Protein AF-A0A4P9XHM3-F1 (afdb_monomer_lite)

Secondary structure (DSSP, 8-state):
-----HHHHHHHHHHT----TT---GGGS-HHHHHHHHHHHHHHHHH-GGGGGSHHHHHHHHHHHHTGGGS-HHHHHHHHHHHHHHHHHHHHHHHHHTT-TT---HHHHHHHHHHHHHHHHHHHHHHHHHHHHHHHHHHHHHHT-SS------------TTS---HHHHHHHHHHHT-

Organism: NCBI:txid78915

pLDDT: mean 82.82, std 15.97, range [37.81, 97.88]

InterPro domains:
  IPR024324 Condensin complex subunit 1, N-terminal [PF12922] (74-177)

Sequence (178 aa):
MSELNIADALLEIQEGEVDIEHDIRIAHLSAGDIHDHLNDAVDRLEESPLNVSRPELFDKLRCFVRDFSMLKPHVCNRVADVLLSGINAHIDLIAQQSKDPNCTSLAHHRDALERFAFLLQWLVSVAEARESAKNAEEVAATGRVKRGRGTRKKAATGDADDHWDWPGQRLRTLDTMR

Structure (mmCIF, N/CA/C/O backbone):
data_AF-A0A4P9XHM3-F1
#
_entry.id   AF-A0A4P9XHM3-F1
#
loop_
_atom_site.group_PDB
_atom_site.id
_atom_site.type_symbol
_atom_site.label_atom_id
_atom_site.label_alt_id
_atom_site.label_comp_id
_atom_site.label_asym_id
_atom_site.label_entity_id
_atom_site.label_seq_id
_atom_site.pdbx_PDB_ins_code
_atom_site.Cartn_x
_atom_site.Cartn_y
_atom_site.Cartn_z
_atom_site.occupancy
_atom_site.B_iso_or_equiv
_atom_site.auth_seq_id
_atom_site.auth_comp_id
_atom_site.auth_asym_id
_atom_site.auth_atom_id
_atom_site.pdbx_PDB_model_num
ATOM 1 N N . MET A 1 1 ? -4.999 1.212 -21.396 1.00 47.41 1 MET A N 1
ATOM 2 C CA . MET A 1 1 ? -4.611 1.555 -20.017 1.00 47.41 1 MET A CA 1
ATOM 3 C C . MET A 1 1 ? -4.591 3.065 -19.949 1.00 47.41 1 MET A C 1
ATOM 5 O O . MET A 1 1 ? -3.839 3.669 -20.701 1.00 47.41 1 MET A O 1
ATOM 9 N N . SER A 1 2 ? -5.511 3.652 -19.194 1.00 57.62 2 SER A N 1
ATOM 10 C CA . SER A 1 2 ? -5.556 5.088 -18.912 1.00 57.62 2 SER A CA 1
ATOM 11 C C . SER A 1 2 ? -4.343 5.460 -18.056 1.00 57.62 2 SER A C 1
ATOM 13 O O . SER A 1 2 ? -4.051 4.764 -17.083 1.00 57.62 2 SER A O 1
ATOM 15 N N . GLU A 1 3 ? -3.621 6.514 -18.438 1.00 71.00 3 GLU A N 1
ATOM 16 C CA . GLU A 1 3 ? -2.607 7.120 -17.568 1.00 71.00 3 GLU A CA 1
ATOM 17 C C . GLU A 1 3 ? -3.309 7.692 -16.329 1.00 71.00 3 GLU A C 1
ATOM 19 O O . GLU A 1 3 ? -4.345 8.349 -16.447 1.00 71.00 3 GLU A O 1
ATOM 24 N N . LEU A 1 4 ? -2.776 7.410 -15.138 1.00 79.38 4 LEU A N 1
ATOM 25 C CA . LEU A 1 4 ? -3.301 7.956 -13.889 1.00 79.38 4 LEU A CA 1
ATOM 26 C C . LEU A 1 4 ? -2.884 9.426 -13.779 1.00 79.38 4 LEU A C 1
ATOM 28 O O . LEU A 1 4 ? -1.716 9.724 -13.536 1.00 79.38 4 LEU A O 1
ATOM 32 N N . ASN A 1 5 ? -3.832 10.356 -13.897 1.00 84.69 5 ASN A N 1
ATOM 33 C CA . ASN A 1 5 ? -3.568 11.740 -13.523 1.00 84.69 5 ASN A CA 1
ATOM 34 C C . ASN A 1 5 ? -3.711 11.890 -12.003 1.00 84.69 5 ASN A C 1
ATOM 36 O O . ASN A 1 5 ? -4.820 11.910 -11.476 1.00 84.69 5 ASN A O 1
ATOM 40 N N . ILE A 1 6 ? -2.580 12.007 -11.301 1.00 83.56 6 ILE A N 1
ATOM 41 C CA . ILE A 1 6 ? -2.548 12.151 -9.838 1.00 83.56 6 ILE A CA 1
ATOM 42 C C . ILE A 1 6 ? -3.375 13.361 -9.383 1.00 83.56 6 ILE A C 1
ATOM 44 O O . ILE A 1 6 ? -4.046 13.276 -8.360 1.00 83.56 6 ILE A O 1
ATOM 48 N N . ALA A 1 7 ? -3.346 14.476 -10.119 1.00 80.62 7 ALA A N 1
ATOM 49 C CA . ALA A 1 7 ? -4.068 15.682 -9.718 1.00 80.62 7 ALA A CA 1
ATOM 50 C C . ALA A 1 7 ? -5.586 15.463 -9.740 1.00 80.62 7 ALA A C 1
ATOM 52 O O . ALA A 1 7 ? -6.255 15.788 -8.762 1.00 80.62 7 ALA A O 1
ATOM 53 N N . ASP A 1 8 ? -6.095 14.854 -10.811 1.00 82.19 8 ASP A N 1
ATOM 54 C CA . ASP A 1 8 ? -7.523 14.563 -10.962 1.00 82.19 8 ASP A CA 1
ATOM 55 C C . ASP A 1 8 ? -7.961 13.509 -9.936 1.00 82.19 8 ASP A C 1
ATOM 57 O O . ASP A 1 8 ? -8.930 13.713 -9.214 1.00 82.19 8 ASP A O 1
ATOM 61 N N . ALA A 1 9 ? -7.179 12.438 -9.766 1.00 80.69 9 ALA A N 1
ATOM 62 C CA . ALA A 1 9 ? -7.494 11.372 -8.817 1.00 80.69 9 ALA A CA 1
ATOM 63 C C . ALA A 1 9 ? -7.478 11.849 -7.348 1.00 80.69 9 ALA A C 1
ATOM 65 O O . ALA A 1 9 ? -8.254 11.375 -6.519 1.00 80.69 9 ALA A O 1
ATOM 66 N N . LEU A 1 10 ? -6.599 12.794 -6.991 1.00 82.31 10 LEU A N 1
ATOM 67 C CA . LEU A 1 10 ? -6.612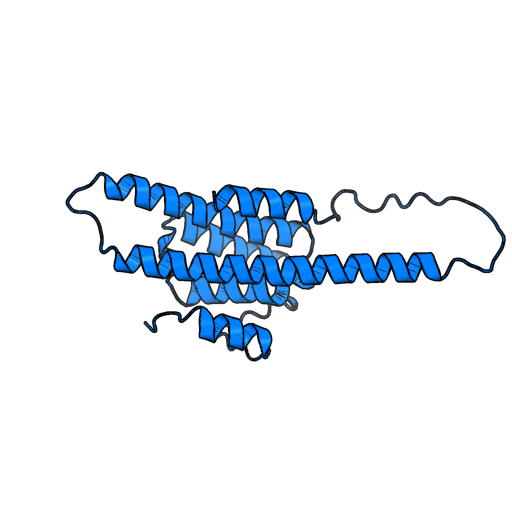 13.413 -5.660 1.00 82.31 10 LEU A CA 1
ATOM 68 C C . LEU A 1 10 ? -7.815 14.344 -5.470 1.00 82.31 10 LEU A C 1
ATOM 70 O O . LEU A 1 10 ? -8.320 14.459 -4.353 1.00 82.31 10 LEU A O 1
ATOM 74 N N . LEU A 1 11 ? -8.264 15.000 -6.538 1.00 83.31 11 LEU A N 1
ATOM 75 C CA . LEU A 1 11 ? -9.444 15.857 -6.523 1.00 83.31 11 LEU A CA 1
ATOM 76 C C . LEU A 1 11 ? -10.719 15.016 -6.345 1.00 83.31 11 LEU A C 1
ATOM 78 O O . LEU A 1 11 ? -11.520 15.327 -5.469 1.00 83.31 11 LEU A O 1
ATOM 82 N N . GLU A 1 12 ? -10.823 13.873 -7.028 1.00 83.44 12 GLU A N 1
ATOM 83 C CA . GLU A 1 12 ? -11.899 12.887 -6.825 1.00 83.44 12 GLU A CA 1
ATOM 84 C C . GLU A 1 12 ? -11.974 12.394 -5.367 1.00 83.44 12 GLU A C 1
ATOM 86 O O . GLU A 1 12 ? -13.062 12.283 -4.793 1.00 83.44 12 GLU A O 1
ATOM 91 N N . ILE A 1 13 ? -10.822 12.150 -4.721 1.00 84.62 13 ILE A N 1
ATOM 92 C CA . ILE A 1 13 ? -10.776 11.793 -3.291 1.00 84.62 13 ILE A CA 1
ATOM 93 C C . ILE A 1 13 ? -11.345 12.919 -2.418 1.00 84.62 13 ILE A C 1
ATOM 95 O O . ILE A 1 13 ? -12.061 12.641 -1.455 1.00 84.62 13 ILE A O 1
ATOM 99 N N . GLN A 1 14 ? -11.023 14.180 -2.722 1.00 78.75 14 GLN A N 1
ATOM 100 C CA . GLN A 1 14 ? -11.509 15.334 -1.958 1.00 78.75 14 GLN A CA 1
ATOM 101 C C . GLN A 1 14 ? -13.012 15.564 -2.143 1.00 78.75 14 GLN A C 1
ATOM 103 O O . GLN A 1 14 ? -13.690 15.959 -1.194 1.00 78.75 14 GLN A O 1
ATOM 108 N N . GLU A 1 15 ? -13.526 15.301 -3.343 1.00 80.31 15 GLU A N 1
ATOM 109 C CA . GLU A 1 15 ? -14.946 15.429 -3.682 1.00 80.31 15 GLU A CA 1
ATOM 110 C C . GLU A 1 15 ? -15.781 14.233 -3.187 1.00 80.31 15 GLU A C 1
ATOM 112 O O . GLU A 1 15 ? -17.002 14.334 -3.064 1.00 80.31 15 GLU A O 1
ATOM 117 N N . GLY A 1 16 ? -15.125 13.130 -2.807 1.00 70.94 16 GLY A N 1
ATOM 118 C CA . GLY A 1 16 ? -15.768 11.923 -2.285 1.00 70.94 16 GLY A CA 1
ATOM 119 C C . GLY A 1 16 ? -16.362 11.022 -3.371 1.00 70.94 16 GLY A C 1
ATOM 120 O O . GLY A 1 16 ? -17.135 10.118 -3.053 1.00 70.94 16 GLY A O 1
ATOM 121 N N . GLU A 1 17 ? -15.994 11.244 -4.632 1.00 66.50 17 GLU A N 1
ATOM 122 C CA . GLU A 1 17 ? -16.530 10.566 -5.817 1.00 66.50 17 GLU A CA 1
ATOM 123 C C . GLU A 1 17 ? -15.543 9.516 -6.356 1.00 66.50 17 GLU A C 1
ATOM 125 O O . GLU A 1 17 ? -15.321 9.392 -7.555 1.00 66.50 17 GLU A O 1
ATOM 130 N N . VAL A 1 18 ? -14.907 8.744 -5.465 1.00 76.81 18 VAL A N 1
ATOM 131 C CA . VAL A 1 18 ? -13.965 7.704 -5.903 1.00 76.81 18 VAL A CA 1
ATOM 132 C C . VAL A 1 18 ? -14.734 6.502 -6.451 1.00 76.81 18 VAL A C 1
ATOM 134 O O . VAL A 1 18 ? -15.187 5.646 -5.683 1.00 76.81 18 VAL A O 1
ATOM 137 N N . ASP A 1 19 ? -14.828 6.412 -7.776 1.00 80.00 19 ASP A N 1
ATOM 138 C CA . ASP A 1 19 ? -15.295 5.208 -8.460 1.00 80.00 19 ASP A CA 1
ATOM 139 C C . ASP A 1 19 ? -14.151 4.183 -8.578 1.00 80.00 19 ASP A C 1
ATOM 141 O O . ASP A 1 19 ? -13.036 4.465 -9.044 1.00 80.00 19 ASP A O 1
ATOM 145 N N . ILE A 1 20 ? -14.409 2.970 -8.092 1.00 85.19 20 ILE A N 1
ATOM 146 C CA . ILE A 1 20 ? -13.464 1.854 -8.145 1.00 85.19 20 ILE A CA 1
ATOM 147 C C . ILE A 1 20 ? -14.134 0.746 -8.947 1.00 85.19 20 ILE A C 1
ATOM 149 O O . ILE A 1 20 ? -15.071 0.115 -8.469 1.00 85.19 20 ILE A O 1
ATOM 153 N N . GLU A 1 21 ? -13.632 0.499 -10.157 1.00 82.69 21 GLU A N 1
ATOM 154 C CA . GLU A 1 21 ? -14.196 -0.491 -11.082 1.00 82.69 21 GLU A CA 1
ATOM 155 C C . GLU A 1 21 ? -14.255 -1.886 -10.441 1.00 82.69 21 GLU A C 1
ATOM 157 O O . GLU A 1 21 ? -15.292 -2.549 -10.472 1.00 82.69 21 GLU A O 1
ATOM 162 N N . HIS A 1 22 ? -13.171 -2.301 -9.779 1.00 84.00 22 HIS A N 1
ATOM 163 C CA . HIS A 1 22 ? -13.113 -3.554 -9.024 1.00 84.00 22 HIS A CA 1
ATOM 164 C C . HIS A 1 22 ? -13.359 -3.319 -7.521 1.00 84.00 22 HIS A C 1
ATOM 166 O O . HIS A 1 22 ? -12.538 -3.711 -6.689 1.00 84.00 22 HIS A O 1
ATOM 172 N N . ASP A 1 23 ? -14.467 -2.654 -7.164 1.00 86.62 23 ASP A N 1
ATOM 173 C CA . ASP A 1 23 ? -14.805 -2.340 -5.767 1.00 86.62 23 ASP A CA 1
ATOM 174 C C . ASP A 1 23 ? -14.991 -3.602 -4.912 1.00 86.62 23 ASP A C 1
ATOM 176 O O . ASP A 1 23 ? -15.905 -4.408 -5.110 1.00 86.62 23 ASP A O 1
ATOM 180 N N . ILE A 1 24 ? -14.153 -3.725 -3.886 1.00 86.94 24 ILE A N 1
ATOM 181 C CA . ILE A 1 24 ? -14.306 -4.694 -2.809 1.00 86.94 24 ILE A CA 1
ATOM 182 C C . ILE A 1 24 ? -14.812 -3.944 -1.577 1.00 86.94 24 ILE A C 1
ATOM 184 O O . ILE A 1 24 ? -14.173 -3.021 -1.070 1.00 86.94 24 ILE A O 1
ATOM 188 N N . ARG A 1 25 ? -15.959 -4.377 -1.047 1.00 86.19 25 ARG A N 1
ATOM 189 C CA . ARG A 1 25 ? -16.545 -3.844 0.193 1.00 86.19 25 ARG A CA 1
ATOM 190 C C . ARG A 1 25 ? -15.804 -4.404 1.408 1.00 86.19 25 ARG A C 1
ATOM 192 O O . ARG A 1 25 ? -16.327 -5.283 2.092 1.00 86.19 25 ARG A O 1
ATOM 199 N N . ILE A 1 26 ? -14.597 -3.899 1.680 1.00 87.25 26 ILE A N 1
ATOM 200 C CA . ILE A 1 26 ? -13.706 -4.412 2.737 1.00 87.25 26 ILE A CA 1
ATOM 201 C C . ILE A 1 26 ? -14.408 -4.440 4.100 1.00 87.25 26 ILE A C 1
ATOM 203 O O . ILE A 1 26 ? -14.279 -5.408 4.845 1.00 87.25 26 ILE A O 1
ATOM 207 N N . ALA A 1 27 ? -15.228 -3.428 4.397 1.00 78.94 27 ALA A N 1
ATOM 208 C CA . ALA A 1 27 ? -15.992 -3.344 5.643 1.00 78.94 27 ALA A CA 1
ATOM 209 C C . ALA A 1 27 ? -16.986 -4.505 5.872 1.00 78.94 27 ALA A C 1
ATOM 211 O O . ALA A 1 27 ? -17.420 -4.719 7.003 1.00 78.94 27 ALA A O 1
ATOM 212 N N . HIS A 1 28 ? -17.387 -5.229 4.822 1.00 86.00 28 HIS A N 1
ATOM 213 C CA . HIS A 1 28 ? -18.369 -6.320 4.897 1.00 86.00 28 HIS A CA 1
ATOM 214 C C . HIS A 1 28 ? -17.727 -7.712 4.847 1.00 86.00 28 HIS A C 1
ATOM 216 O O . HIS A 1 28 ? -18.433 -8.718 4.934 1.00 86.00 28 HIS A O 1
ATOM 222 N N . LEU A 1 29 ? -16.407 -7.779 4.689 1.00 90.56 29 LEU A N 1
ATOM 223 C CA . LEU A 1 29 ? -15.675 -9.030 4.598 1.00 90.56 29 LEU A CA 1
ATOM 224 C C . LEU A 1 29 ? -15.417 -9.648 5.972 1.00 90.56 29 LEU A C 1
ATOM 226 O O . LEU A 1 29 ? -15.330 -8.957 6.993 1.00 90.56 29 LEU A O 1
ATOM 230 N N . SER A 1 30 ? -15.254 -10.972 5.997 1.00 92.56 30 SER A N 1
ATOM 231 C CA . SER A 1 30 ? -14.763 -11.640 7.198 1.00 92.56 30 SER A CA 1
ATOM 232 C C . SER A 1 30 ? -13.282 -11.315 7.423 1.00 92.56 30 SER A C 1
ATOM 234 O O . SER A 1 30 ? -12.553 -10.933 6.508 1.00 92.56 30 SER A O 1
ATOM 236 N N . ALA A 1 31 ? -12.797 -11.506 8.652 1.00 90.25 31 ALA A N 1
ATOM 237 C CA . ALA A 1 31 ? -11.374 -11.328 8.946 1.00 90.25 31 ALA A CA 1
ATOM 238 C C . ALA A 1 31 ? -10.474 -12.275 8.123 1.00 90.25 31 ALA A C 1
ATOM 240 O O . ALA A 1 31 ? -9.343 -11.905 7.817 1.00 90.25 31 ALA A O 1
ATOM 241 N N . GLY A 1 32 ? -10.977 -13.464 7.762 1.00 93.50 32 GLY A N 1
ATOM 242 C CA . GLY A 1 32 ? -10.283 -14.405 6.880 1.00 93.50 32 GLY A CA 1
ATOM 243 C C . GLY A 1 32 ? -10.178 -13.873 5.452 1.00 93.50 32 GLY A C 1
ATOM 244 O O . GLY A 1 32 ? -9.084 -13.804 4.912 1.00 93.50 32 GLY A O 1
ATOM 245 N N . ASP A 1 33 ? -11.277 -13.366 4.891 1.00 94.06 33 ASP A N 1
ATOM 246 C CA . ASP A 1 33 ? -11.269 -12.823 3.524 1.00 94.06 33 ASP A CA 1
ATOM 247 C C . ASP A 1 33 ? -10.380 -11.572 3.413 1.00 94.06 33 ASP A C 1
ATOM 249 O O . ASP A 1 33 ? -9.642 -11.406 2.444 1.00 94.06 33 ASP A O 1
ATOM 253 N N . ILE A 1 34 ? -10.397 -10.698 4.431 1.00 94.44 34 ILE A N 1
ATOM 254 C CA . ILE A 1 34 ? -9.488 -9.541 4.524 1.00 94.44 34 ILE A CA 1
ATOM 255 C C . ILE A 1 34 ? -8.027 -10.002 4.487 1.00 94.44 34 ILE A C 1
ATOM 257 O O . ILE A 1 34 ? -7.203 -9.419 3.780 1.00 94.44 34 ILE A O 1
ATOM 261 N N . HIS A 1 35 ? -7.709 -11.041 5.259 1.00 93.94 35 HIS A N 1
ATOM 262 C CA . HIS A 1 35 ? -6.376 -11.623 5.311 1.00 93.94 35 HIS A CA 1
ATOM 263 C C . HIS A 1 35 ? -5.960 -12.205 3.953 1.00 93.94 35 HIS A C 1
ATOM 265 O O . HIS A 1 35 ? -4.853 -11.932 3.490 1.00 93.94 35 HIS A O 1
ATOM 271 N N . ASP A 1 36 ? -6.853 -12.938 3.294 1.00 96.12 36 ASP A N 1
ATOM 272 C CA . ASP A 1 36 ? -6.586 -13.582 2.007 1.00 96.12 36 ASP A CA 1
ATOM 273 C C . ASP A 1 36 ? -6.417 -12.562 0.876 1.00 96.12 36 ASP A C 1
ATOM 275 O O . ASP A 1 36 ? -5.522 -12.700 0.043 1.00 96.12 36 ASP A O 1
ATOM 279 N N . HIS A 1 37 ? -7.190 -11.474 0.881 1.00 95.88 37 HIS A N 1
ATOM 280 C CA . HIS A 1 37 ? -6.987 -10.381 -0.069 1.00 95.88 37 HIS A CA 1
ATOM 281 C C . HIS A 1 37 ? -5.655 -9.649 0.129 1.00 95.88 37 HIS A C 1
ATOM 283 O O . HIS A 1 37 ? -5.048 -9.241 -0.863 1.00 95.88 37 HIS A O 1
ATOM 289 N N . LEU A 1 38 ? -5.195 -9.481 1.375 1.00 95.56 38 LEU A N 1
ATOM 290 C CA . LEU A 1 38 ? -3.874 -8.906 1.649 1.00 95.56 38 LEU A CA 1
ATOM 291 C C . LEU A 1 38 ? -2.740 -9.867 1.283 1.00 95.56 38 LEU A C 1
ATOM 293 O O . LEU A 1 38 ? -1.730 -9.403 0.767 1.00 95.56 38 LEU A O 1
ATOM 297 N N . ASN A 1 39 ? -2.904 -11.175 1.507 1.00 96.81 39 ASN A N 1
ATOM 298 C CA . ASN A 1 39 ? -1.957 -12.189 1.033 1.00 96.81 39 ASN A CA 1
ATOM 299 C C . ASN A 1 39 ? -1.813 -12.140 -0.487 1.00 96.81 39 ASN A C 1
ATOM 301 O O . ASN A 1 39 ? -0.703 -12.008 -0.976 1.00 96.81 39 ASN A O 1
ATOM 305 N N . ASP A 1 40 ? -2.925 -12.141 -1.225 1.00 97.00 40 ASP A N 1
ATOM 306 C CA . ASP A 1 40 ? -2.881 -12.044 -2.687 1.00 97.00 40 ASP A CA 1
ATOM 307 C C . ASP A 1 40 ? -2.178 -10.759 -3.155 1.00 97.00 40 ASP A C 1
ATOM 309 O O . ASP A 1 40 ? -1.417 -10.774 -4.119 1.00 97.00 40 ASP A O 1
ATOM 313 N N . ALA A 1 41 ? -2.391 -9.636 -2.459 1.00 97.00 41 ALA A N 1
ATOM 314 C CA . ALA A 1 41 ? -1.678 -8.403 -2.771 1.00 97.00 41 ALA A CA 1
ATOM 315 C C . ALA A 1 41 ? -0.163 -8.525 -2.523 1.00 97.00 41 ALA A C 1
ATOM 317 O O . ALA A 1 41 ? 0.613 -8.052 -3.353 1.00 97.00 41 ALA A O 1
ATOM 318 N N . VAL A 1 42 ? 0.248 -9.167 -1.422 1.00 97.44 42 VAL A N 1
ATOM 319 C CA . VAL A 1 42 ? 1.660 -9.470 -1.128 1.00 97.44 42 VAL A CA 1
ATOM 320 C C . VAL A 1 42 ? 2.248 -10.354 -2.219 1.00 97.44 42 VAL A C 1
ATOM 322 O O . VAL A 1 42 ? 3.210 -9.938 -2.854 1.00 97.44 42 VAL A O 1
ATOM 325 N N . ASP A 1 43 ? 1.633 -11.504 -2.495 1.00 97.88 43 ASP A N 1
ATOM 326 C CA . ASP A 1 43 ? 2.134 -12.491 -3.455 1.00 97.88 43 ASP A CA 1
ATOM 327 C C . ASP A 1 43 ? 2.352 -11.849 -4.836 1.00 97.88 43 ASP A C 1
ATOM 329 O O . ASP A 1 43 ? 3.403 -12.002 -5.461 1.00 97.88 43 ASP A O 1
ATOM 333 N N . ARG A 1 44 ? 1.396 -11.028 -5.294 1.00 97.75 44 ARG A N 1
ATOM 334 C CA . ARG A 1 44 ? 1.510 -10.321 -6.579 1.00 97.75 44 ARG A CA 1
ATOM 335 C C . ARG A 1 44 ? 2.607 -9.257 -6.571 1.00 97.75 44 ARG A C 1
ATOM 337 O O . ARG A 1 44 ? 3.251 -9.068 -7.601 1.00 97.75 44 ARG A O 1
ATOM 344 N N . LEU A 1 45 ? 2.817 -8.536 -5.471 1.00 97.12 45 LEU A N 1
ATOM 345 C CA . LEU A 1 45 ? 3.895 -7.541 -5.383 1.00 97.12 45 LEU A CA 1
ATOM 346 C C . LEU A 1 45 ? 5.276 -8.191 -5.236 1.00 97.12 45 LEU A C 1
ATOM 348 O O . LEU A 1 45 ? 6.246 -7.655 -5.770 1.00 97.12 45 LEU A O 1
ATOM 352 N N . GLU A 1 46 ? 5.358 -9.348 -4.577 1.00 96.25 46 GLU A N 1
ATOM 353 C CA . GLU A 1 46 ? 6.578 -10.155 -4.479 1.00 96.25 46 GLU A CA 1
ATOM 354 C C . GLU A 1 46 ? 6.994 -10.728 -5.839 1.00 96.25 46 GLU A C 1
ATOM 356 O O . GLU A 1 46 ? 8.180 -10.711 -6.171 1.00 96.25 46 GLU A O 1
ATOM 361 N N . GLU A 1 47 ? 6.037 -11.175 -6.663 1.00 96.56 47 GLU A N 1
ATOM 362 C CA . GLU A 1 47 ? 6.313 -11.591 -8.046 1.00 96.56 47 GLU A CA 1
ATOM 363 C C . GLU A 1 47 ? 6.909 -10.449 -8.881 1.00 96.56 47 GLU A C 1
ATOM 365 O O . GLU A 1 47 ? 7.858 -10.640 -9.646 1.00 96.56 47 GLU A O 1
ATOM 370 N N . SER A 1 48 ? 6.319 -9.256 -8.779 1.00 95.00 48 SER A N 1
ATOM 371 C CA . SER A 1 48 ? 6.851 -8.046 -9.391 1.00 95.00 48 SER A CA 1
ATOM 372 C C . SER A 1 48 ? 6.180 -6.805 -8.805 1.00 95.00 48 SER A C 1
ATOM 374 O O . SER A 1 48 ? 4.954 -6.692 -8.885 1.00 95.00 48 SER A O 1
ATOM 376 N N . PRO A 1 49 ? 6.938 -5.789 -8.358 1.00 95.62 49 PRO A N 1
ATOM 377 C CA . PRO A 1 49 ? 6.342 -4.536 -7.900 1.00 95.62 49 PRO A CA 1
ATOM 378 C C . PRO A 1 49 ? 5.613 -3.781 -9.027 1.00 95.62 49 PRO A C 1
ATOM 380 O O . PRO A 1 49 ? 4.715 -2.988 -8.759 1.00 95.62 49 PRO A O 1
ATOM 383 N N . LEU A 1 50 ? 5.925 -4.072 -10.299 1.00 95.38 50 LEU A N 1
ATOM 384 C CA . LEU A 1 50 ? 5.205 -3.527 -11.458 1.00 95.38 50 LEU A CA 1
ATOM 385 C C . LEU A 1 50 ? 3.761 -4.039 -11.557 1.00 95.38 50 LEU A C 1
ATOM 387 O O . LEU A 1 50 ? 2.948 -3.445 -12.264 1.00 95.38 50 LEU A O 1
ATOM 391 N N . ASN A 1 51 ? 3.406 -5.115 -10.846 1.00 96.81 51 ASN A N 1
ATOM 392 C CA . ASN A 1 51 ? 2.033 -5.611 -10.820 1.00 96.81 51 ASN A CA 1
ATOM 393 C C . ASN A 1 51 ? 1.054 -4.599 -10.208 1.00 96.81 51 ASN A C 1
ATOM 395 O O . ASN A 1 51 ? -0.143 -4.716 -10.471 1.00 96.81 51 ASN A O 1
ATOM 399 N N . VAL A 1 52 ? 1.530 -3.579 -9.476 1.00 96.81 52 VAL A N 1
ATOM 400 C CA . VAL A 1 52 ? 0.694 -2.453 -9.017 1.00 96.81 52 VAL A CA 1
ATOM 401 C C . VAL A 1 52 ? -0.005 -1.737 -10.179 1.00 96.81 52 VAL A C 1
ATOM 403 O O . VAL A 1 52 ? -1.075 -1.169 -9.995 1.00 96.81 52 VAL A O 1
ATOM 406 N N . SER A 1 53 ? 0.557 -1.804 -11.390 1.00 95.25 53 SER A N 1
ATOM 407 C CA . SER A 1 53 ? -0.033 -1.246 -12.609 1.00 95.25 53 SER A CA 1
ATOM 408 C C . SER A 1 53 ? -1.235 -2.017 -13.140 1.00 95.25 53 SER A C 1
ATOM 410 O O . SER A 1 53 ? -1.963 -1.522 -14.002 1.00 95.25 53 SER A O 1
ATOM 412 N N . ARG A 1 54 ? -1.468 -3.234 -12.640 1.00 95.00 54 ARG A N 1
ATOM 413 C CA . ARG A 1 54 ? -2.632 -4.031 -13.023 1.00 95.00 54 ARG A CA 1
ATOM 414 C C . ARG A 1 54 ? -3.881 -3.459 -12.341 1.00 95.00 54 ARG A C 1
ATOM 416 O O . ARG A 1 54 ? -3.876 -3.368 -11.112 1.00 95.00 54 ARG A O 1
ATOM 423 N N . PRO A 1 55 ? -4.958 -3.148 -13.094 1.00 92.69 55 PRO A N 1
ATOM 424 C CA . PRO A 1 55 ? -6.171 -2.532 -12.546 1.00 92.69 55 PRO A CA 1
ATOM 425 C C . PRO A 1 55 ? -6.718 -3.260 -11.317 1.00 92.69 55 PRO A C 1
ATOM 427 O O . PRO A 1 55 ? -6.954 -2.644 -10.291 1.00 92.69 55 PRO A O 1
ATOM 430 N N . GLU A 1 56 ? -6.789 -4.589 -11.365 1.00 94.06 56 GLU A N 1
ATOM 431 C CA . GLU A 1 56 ? -7.286 -5.413 -10.258 1.00 94.06 56 GLU A CA 1
ATOM 432 C C . GLU A 1 56 ? -6.482 -5.252 -8.956 1.00 94.06 56 GLU A C 1
ATOM 434 O O . GLU A 1 56 ? -7.055 -5.270 -7.868 1.00 94.06 56 GLU A O 1
ATOM 439 N N . LEU A 1 57 ? -5.143 -5.160 -9.042 1.00 95.81 57 LEU A N 1
ATOM 440 C CA . LEU A 1 57 ? -4.307 -4.992 -7.847 1.00 95.81 57 LEU A CA 1
ATOM 441 C C . LEU A 1 57 ? -4.426 -3.569 -7.324 1.00 95.81 57 LEU A C 1
ATOM 443 O O . LEU A 1 57 ? -4.582 -3.359 -6.123 1.00 95.81 57 LEU A O 1
ATOM 447 N N . PHE A 1 58 ? -4.356 -2.606 -8.241 1.00 95.94 58 PHE A N 1
ATOM 448 C CA . PHE A 1 58 ? -4.456 -1.196 -7.916 1.00 95.94 58 PHE A CA 1
ATOM 449 C C . PHE A 1 58 ? -5.775 -0.893 -7.205 1.00 95.94 58 PHE A C 1
ATOM 451 O O . PHE A 1 58 ? -5.769 -0.330 -6.116 1.00 95.94 58 PHE A O 1
ATOM 458 N N . ASP A 1 59 ? -6.892 -1.347 -7.767 1.00 95.12 59 ASP A N 1
ATOM 459 C CA . ASP A 1 59 ? -8.238 -1.157 -7.227 1.00 95.12 59 ASP A CA 1
ATOM 460 C C . ASP A 1 59 ? -8.407 -1.823 -5.868 1.00 95.12 59 ASP A C 1
ATOM 462 O O . ASP A 1 59 ? -8.927 -1.208 -4.939 1.00 95.12 59 ASP A O 1
ATOM 466 N N . LYS A 1 60 ? -7.873 -3.037 -5.703 1.00 95.69 60 LYS A N 1
ATOM 467 C CA . LYS A 1 60 ? -7.853 -3.720 -4.407 1.00 95.69 60 LYS A CA 1
ATOM 468 C C . LYS A 1 60 ? -7.127 -2.891 -3.346 1.00 95.69 60 LYS A C 1
ATOM 470 O O . LYS A 1 60 ? -7.661 -2.696 -2.254 1.00 95.69 60 LYS A O 1
ATOM 475 N N . LEU A 1 61 ? -5.938 -2.372 -3.660 1.00 96.62 61 LEU A N 1
ATOM 476 C CA . LEU A 1 61 ? -5.186 -1.500 -2.752 1.00 96.62 61 LEU A CA 1
ATOM 477 C C . LEU A 1 61 ? -5.943 -0.187 -2.481 1.00 96.62 61 LEU A C 1
ATOM 479 O O . LEU A 1 61 ? -6.001 0.243 -1.329 1.00 96.62 61 LEU A O 1
ATOM 483 N N . ARG A 1 62 ? -6.600 0.400 -3.495 1.00 95.06 62 ARG A N 1
ATOM 484 C CA . ARG A 1 62 ? -7.484 1.571 -3.338 1.00 95.06 62 ARG A CA 1
ATOM 485 C C . ARG A 1 62 ? -8.628 1.289 -2.359 1.00 95.06 62 ARG A C 1
ATOM 487 O O . ARG A 1 62 ? -8.866 2.109 -1.478 1.00 95.06 62 ARG A O 1
ATOM 494 N N . CYS A 1 63 ? -9.289 0.133 -2.442 1.00 94.56 63 CYS A N 1
ATOM 495 C CA . CYS A 1 63 ? -10.350 -0.257 -1.504 1.00 94.56 63 CYS A CA 1
ATOM 496 C C . CYS A 1 63 ? -9.843 -0.347 -0.056 1.00 94.56 63 CYS A C 1
ATOM 498 O O . CYS A 1 63 ? -10.501 0.156 0.855 1.00 94.56 63 CYS A O 1
ATOM 500 N N . PHE A 1 64 ? -8.662 -0.936 0.165 1.00 95.75 64 PHE A N 1
ATOM 501 C CA . PHE A 1 64 ? -8.054 -0.997 1.501 1.00 95.75 64 PHE A CA 1
ATOM 502 C C . PHE A 1 64 ? -7.722 0.386 2.067 1.00 95.75 64 PHE A C 1
ATOM 504 O O . PHE A 1 64 ? -7.947 0.629 3.253 1.00 95.75 64 PHE A O 1
ATOM 511 N N . VAL A 1 65 ? -7.196 1.287 1.232 1.00 95.00 65 VAL A N 1
ATOM 512 C CA . VAL A 1 65 ? -6.872 2.660 1.642 1.00 95.00 65 VAL A CA 1
ATOM 513 C C . VAL A 1 65 ? -8.144 3.477 1.891 1.00 95.00 65 VAL A C 1
ATOM 515 O O . VAL A 1 65 ? -8.222 4.191 2.888 1.00 95.00 65 VAL A O 1
ATOM 518 N N . ARG A 1 66 ? -9.178 3.328 1.056 1.00 93.00 66 ARG A N 1
ATOM 519 C CA . ARG A 1 66 ? -10.484 3.978 1.247 1.00 93.00 66 ARG A CA 1
ATOM 520 C C . ARG A 1 66 ? -11.111 3.610 2.593 1.00 93.00 66 ARG A C 1
ATOM 522 O O . ARG A 1 66 ? -11.516 4.492 3.346 1.00 93.00 66 ARG A O 1
ATOM 529 N N . ASP A 1 67 ? -11.159 2.316 2.905 1.00 92.00 67 ASP A N 1
ATOM 530 C CA . ASP A 1 67 ? -11.842 1.797 4.099 1.00 92.00 67 A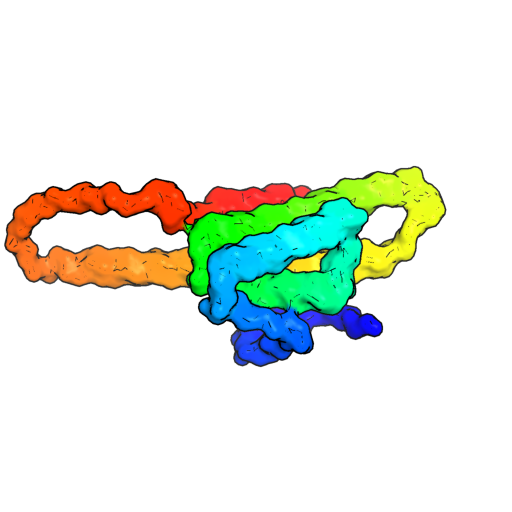SP A CA 1
ATOM 531 C C . ASP A 1 67 ? -10.927 1.780 5.344 1.00 92.00 67 ASP 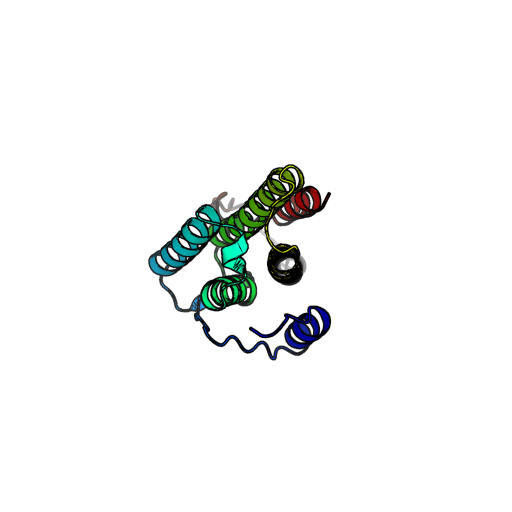A C 1
ATOM 533 O O . ASP A 1 67 ? -11.297 1.256 6.397 1.00 92.00 67 ASP A O 1
ATOM 537 N N . PHE A 1 68 ? -9.735 2.386 5.256 1.00 92.19 68 PHE A N 1
ATOM 538 C CA . PHE A 1 68 ? -8.671 2.313 6.261 1.00 92.19 68 PHE A CA 1
ATOM 539 C C . PHE A 1 68 ? -9.106 2.732 7.671 1.00 92.19 68 PHE A C 1
ATOM 541 O O . PHE A 1 68 ? -8.658 2.156 8.662 1.00 92.19 68 PHE A O 1
ATOM 548 N N . SER A 1 69 ? -10.005 3.713 7.790 1.00 88.50 69 SER A N 1
ATOM 549 C CA . SER A 1 69 ? -10.528 4.186 9.080 1.00 88.50 69 SER A CA 1
ATOM 550 C C . SER A 1 69 ? -11.361 3.139 9.828 1.00 88.50 69 SER A C 1
ATOM 552 O O . SER A 1 69 ? -11.414 3.173 11.058 1.00 88.50 69 SER A O 1
ATOM 554 N N . MET A 1 70 ? -11.958 2.185 9.106 1.00 87.94 70 MET A N 1
ATOM 555 C CA . MET A 1 70 ? -12.794 1.113 9.657 1.00 87.94 70 MET A CA 1
ATOM 556 C C . MET A 1 70 ? -11.999 -0.159 9.981 1.00 87.94 70 MET A C 1
ATOM 558 O O . MET A 1 70 ? -12.514 -1.068 10.635 1.00 87.94 70 MET A O 1
ATOM 562 N N . LEU A 1 71 ? -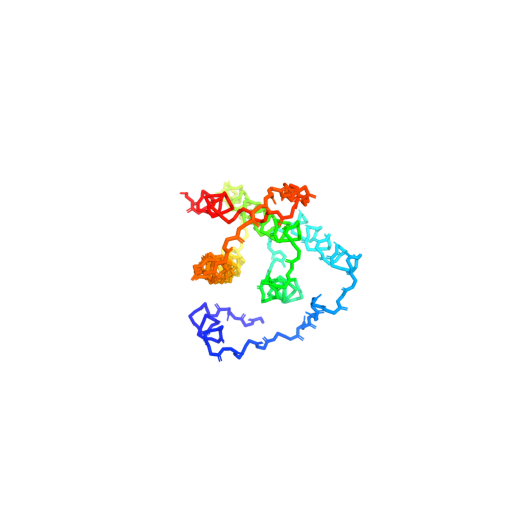10.745 -0.242 9.532 1.00 90.19 71 LEU A N 1
ATOM 563 C CA . LEU A 1 71 ? -9.903 -1.417 9.711 1.00 90.19 71 LEU A CA 1
ATOM 564 C C . LEU A 1 71 ? -9.377 -1.539 11.146 1.00 90.19 71 LEU A C 1
ATOM 566 O O . LEU A 1 71 ? -9.030 -0.554 11.813 1.00 90.19 71 LEU A O 1
ATOM 570 N N . LYS A 1 72 ? -9.236 -2.789 11.599 1.00 90.69 72 LYS A N 1
ATOM 571 C CA . LYS A 1 72 ? -8.571 -3.107 12.868 1.00 90.69 72 LYS A CA 1
ATOM 572 C C . LYS A 1 72 ? -7.091 -2.690 12.826 1.00 90.69 72 LYS A C 1
ATOM 574 O O . LYS A 1 72 ? -6.476 -2.800 11.763 1.00 90.69 72 LYS A O 1
ATOM 579 N N . PRO A 1 73 ? -6.489 -2.286 13.959 1.00 89.81 73 PRO A N 1
ATOM 580 C CA . PRO A 1 73 ? -5.101 -1.816 14.033 1.00 89.81 73 PRO A CA 1
ATOM 581 C C . PRO A 1 73 ? -4.065 -2.696 13.320 1.00 89.81 73 PRO A C 1
ATOM 583 O O . PRO A 1 73 ? -3.293 -2.197 12.503 1.00 89.81 73 PRO A O 1
ATOM 586 N N . HIS A 1 74 ? -4.087 -4.012 13.544 1.00 89.00 74 HIS A N 1
ATOM 587 C CA . HIS A 1 74 ? -3.147 -4.936 12.898 1.00 89.00 74 HIS A CA 1
ATOM 588 C C . HIS A 1 74 ? -3.306 -4.991 11.369 1.00 89.00 74 HIS A C 1
ATOM 590 O O . HIS A 1 74 ? -2.315 -5.116 10.653 1.00 89.00 74 HIS A O 1
ATOM 596 N N . VAL A 1 75 ? -4.532 -4.850 10.850 1.00 92.62 75 VAL A N 1
ATOM 597 C CA . VAL A 1 75 ? -4.787 -4.784 9.401 1.00 92.62 75 VAL A CA 1
ATOM 598 C C . VAL A 1 75 ? -4.231 -3.480 8.831 1.00 92.62 75 VAL A C 1
ATOM 600 O O . VAL A 1 75 ? -3.666 -3.481 7.747 1.00 92.62 75 VAL A O 1
ATOM 603 N N . CYS A 1 76 ? -4.318 -2.379 9.579 1.00 92.69 76 CYS A N 1
ATOM 604 C CA . CYS A 1 76 ? -3.787 -1.074 9.168 1.00 92.69 76 CYS A CA 1
ATOM 605 C C . CYS A 1 76 ? -2.263 -1.083 9.063 1.00 92.69 76 CYS A C 1
ATOM 607 O O . CYS A 1 76 ? -1.703 -0.566 8.097 1.00 92.69 76 CYS A O 1
ATOM 609 N N . ASN A 1 77 ? -1.600 -1.705 10.043 1.00 92.12 77 ASN A N 1
ATOM 610 C CA . ASN A 1 77 ? -0.161 -1.954 9.988 1.00 92.12 77 ASN A CA 1
ATOM 611 C C . ASN A 1 77 ? 0.185 -2.741 8.728 1.00 92.12 77 ASN A C 1
ATOM 613 O O . ASN A 1 77 ? 0.995 -2.287 7.926 1.00 92.12 77 ASN A O 1
ATOM 617 N N . ARG A 1 78 ? -0.534 -3.843 8.498 1.00 94.62 78 ARG A N 1
ATOM 618 C CA . ARG A 1 78 ? -0.304 -4.705 7.345 1.00 94.62 78 ARG A CA 1
ATOM 619 C C . ARG A 1 78 ? -0.523 -3.998 6.007 1.00 94.62 78 ARG A C 1
ATOM 621 O O . ARG A 1 78 ? 0.306 -4.155 5.125 1.00 94.62 78 ARG A O 1
ATOM 628 N N . VAL A 1 79 ? -1.581 -3.201 5.850 1.00 95.31 79 VAL A N 1
ATOM 629 C CA . VAL A 1 79 ? -1.827 -2.419 4.621 1.00 95.31 79 VAL A CA 1
ATOM 630 C C . VAL A 1 79 ? -0.642 -1.505 4.313 1.00 95.31 79 VAL A C 1
ATOM 632 O O . VAL A 1 79 ? -0.162 -1.486 3.182 1.00 95.31 79 VAL A O 1
ATOM 635 N N . ALA A 1 80 ? -0.131 -0.778 5.308 1.00 94.06 80 ALA A N 1
ATOM 636 C CA . ALA A 1 80 ? 1.029 0.074 5.074 1.00 94.06 80 ALA A CA 1
ATOM 637 C C . ALA A 1 80 ? 2.302 -0.736 4.817 1.00 94.06 80 ALA A C 1
ATOM 639 O O . ALA A 1 80 ? 3.080 -0.352 3.953 1.00 94.06 80 ALA A O 1
ATOM 640 N N . ASP A 1 81 ? 2.514 -1.848 5.524 1.00 94.31 81 ASP A N 1
ATOM 641 C CA . ASP A 1 81 ? 3.685 -2.703 5.314 1.00 94.31 81 ASP A CA 1
ATOM 642 C C . ASP A 1 81 ? 3.697 -3.273 3.884 1.00 94.31 81 ASP A C 1
ATOM 644 O O . ASP A 1 81 ? 4.743 -3.280 3.238 1.00 94.31 81 ASP A O 1
ATOM 648 N N . VAL A 1 82 ? 2.535 -3.665 3.342 1.00 96.44 82 VAL A N 1
ATOM 649 C CA . VAL A 1 82 ? 2.378 -4.092 1.937 1.00 96.44 82 VAL A CA 1
ATOM 650 C C . VAL A 1 82 ? 2.753 -2.968 0.969 1.00 96.44 82 VAL A C 1
ATOM 652 O O . VAL A 1 82 ? 3.516 -3.188 0.031 1.00 96.44 82 VAL A O 1
ATOM 655 N N . LEU A 1 83 ? 2.265 -1.747 1.203 1.00 96.25 83 LEU A N 1
ATOM 656 C CA . LEU A 1 83 ? 2.572 -0.611 0.329 1.00 96.25 83 LEU A CA 1
ATOM 657 C C . LEU A 1 83 ? 4.053 -0.211 0.400 1.00 96.25 83 LEU A C 1
ATOM 659 O O . LEU A 1 83 ? 4.691 -0.037 -0.637 1.00 96.25 83 LEU A O 1
ATOM 663 N N . LEU A 1 84 ? 4.622 -0.104 1.602 1.00 94.81 84 LEU A N 1
ATOM 664 C CA . LEU A 1 84 ? 6.021 0.284 1.795 1.00 94.81 84 LEU A CA 1
ATOM 665 C C . LEU A 1 84 ? 6.987 -0.792 1.285 1.00 94.81 84 LEU A C 1
ATOM 667 O O . LEU A 1 84 ? 7.995 -0.458 0.665 1.00 94.81 84 LEU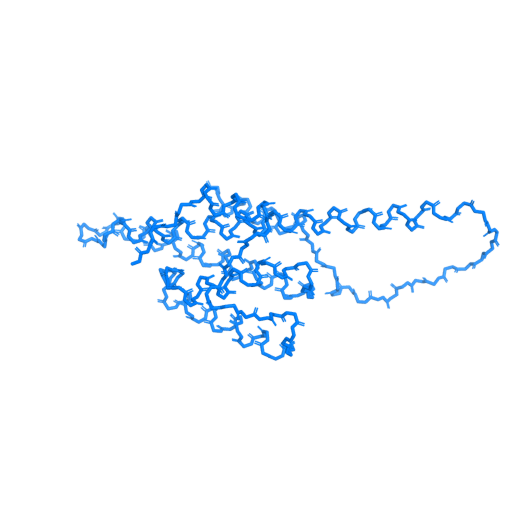 A O 1
ATOM 671 N N . SER A 1 85 ? 6.692 -2.077 1.501 1.00 95.44 85 SER A N 1
ATOM 672 C CA . SER A 1 85 ? 7.503 -3.170 0.943 1.00 95.44 85 SER A CA 1
ATOM 673 C C . SER A 1 85 ? 7.451 -3.192 -0.585 1.00 95.44 85 SER A C 1
ATOM 675 O O . SER A 1 85 ? 8.506 -3.293 -1.210 1.00 95.44 85 SER A O 1
ATOM 677 N N . GLY A 1 86 ? 6.273 -2.993 -1.188 1.00 96.19 86 GLY A N 1
ATOM 678 C CA . GLY A 1 86 ? 6.122 -2.873 -2.641 1.00 96.19 86 GLY A CA 1
ATOM 679 C C . GLY A 1 86 ? 6.928 -1.712 -3.235 1.00 96.19 86 GLY A C 1
ATOM 680 O O . GLY A 1 86 ? 7.608 -1.891 -4.245 1.00 96.19 86 GLY A O 1
ATOM 681 N N . ILE A 1 87 ? 6.924 -0.548 -2.574 1.00 95.50 87 ILE A N 1
ATOM 682 C CA . ILE A 1 87 ? 7.718 0.620 -2.990 1.00 95.50 87 ILE A CA 1
ATOM 683 C C . ILE A 1 87 ? 9.217 0.331 -2.900 1.00 95.50 87 ILE A C 1
ATOM 685 O O . ILE A 1 87 ? 9.939 0.568 -3.867 1.00 95.50 87 ILE A O 1
ATOM 689 N N . ASN A 1 88 ? 9.689 -0.211 -1.775 1.00 94.94 88 ASN A N 1
ATOM 690 C CA . ASN A 1 88 ? 11.106 -0.544 -1.606 1.00 94.94 88 ASN A CA 1
ATOM 691 C C . ASN A 1 88 ? 11.566 -1.578 -2.644 1.00 94.94 88 ASN A C 1
ATOM 693 O O . ASN A 1 88 ? 12.593 -1.381 -3.292 1.00 94.94 88 ASN A O 1
ATOM 697 N N . ALA A 1 89 ? 10.763 -2.619 -2.887 1.00 95.31 89 ALA A N 1
ATOM 698 C CA . ALA A 1 89 ? 11.035 -3.600 -3.934 1.00 95.31 89 ALA A CA 1
ATOM 699 C C . ALA A 1 89 ? 11.101 -2.950 -5.329 1.00 95.31 89 ALA A C 1
ATOM 701 O O . ALA A 1 89 ? 11.922 -3.340 -6.162 1.00 95.31 89 ALA A O 1
ATOM 702 N N . HIS A 1 90 ? 10.269 -1.936 -5.600 1.00 94.50 90 HIS A N 1
ATOM 703 C CA . HIS A 1 90 ? 10.309 -1.201 -6.866 1.00 94.50 90 HIS A CA 1
ATOM 704 C C . HIS A 1 90 ? 11.554 -0.327 -7.014 1.00 94.50 90 HIS A C 1
ATOM 706 O O . HIS A 1 90 ? 12.152 -0.301 -8.091 1.00 94.50 90 HIS A O 1
ATOM 712 N N . ILE A 1 91 ? 11.963 0.355 -5.941 1.00 92.81 91 ILE A N 1
ATOM 713 C CA . ILE A 1 91 ? 13.200 1.146 -5.895 1.00 92.81 91 ILE A CA 1
ATOM 714 C C . ILE A 1 91 ? 14.404 0.240 -6.176 1.00 92.81 91 ILE A C 1
ATOM 716 O O . ILE A 1 91 ? 15.228 0.559 -7.040 1.00 92.81 91 ILE A O 1
ATOM 720 N N . ASP A 1 92 ? 14.465 -0.921 -5.520 1.00 92.88 92 ASP A N 1
ATOM 721 C CA . ASP A 1 92 ? 15.517 -1.914 -5.739 1.00 92.88 92 ASP A CA 1
ATOM 722 C C . ASP A 1 92 ? 15.512 -2.438 -7.180 1.00 92.88 92 ASP A C 1
ATOM 724 O O . ASP A 1 92 ? 16.574 -2.556 -7.799 1.00 92.88 92 ASP A O 1
ATOM 728 N N . LEU A 1 93 ? 14.327 -2.692 -7.748 1.00 92.06 93 LEU A N 1
ATOM 729 C CA . LEU A 1 93 ? 14.183 -3.104 -9.143 1.00 92.06 93 LEU A CA 1
ATOM 730 C C . LEU A 1 93 ? 14.746 -2.040 -10.100 1.00 92.06 93 LEU A C 1
ATOM 732 O O . LEU A 1 93 ? 15.569 -2.367 -10.954 1.00 92.06 93 LEU A O 1
ATOM 736 N N . ILE A 1 94 ? 14.376 -0.765 -9.934 1.00 91.06 94 ILE A N 1
ATOM 737 C CA . ILE A 1 94 ? 14.896 0.342 -10.759 1.00 91.06 94 ILE A CA 1
ATOM 738 C C . ILE A 1 94 ? 16.421 0.447 -10.621 1.00 91.06 94 ILE A C 1
ATOM 740 O O . ILE A 1 94 ? 17.132 0.592 -11.620 1.00 91.06 94 ILE A O 1
ATOM 744 N N . ALA A 1 95 ? 16.947 0.334 -9.399 1.00 89.56 95 ALA A N 1
ATOM 745 C CA . ALA A 1 95 ? 18.381 0.399 -9.141 1.00 89.56 95 ALA A CA 1
ATOM 746 C C . ALA A 1 95 ? 19.149 -0.752 -9.815 1.00 89.56 95 ALA A C 1
ATOM 748 O O . ALA A 1 95 ? 20.241 -0.534 -10.349 1.00 89.56 95 ALA A O 1
ATOM 749 N N . GLN A 1 96 ? 18.589 -1.964 -9.829 1.00 89.06 96 GLN A N 1
ATOM 750 C CA . GLN A 1 96 ? 19.161 -3.109 -10.545 1.00 89.06 96 GLN A CA 1
ATOM 751 C C . GLN A 1 96 ? 19.130 -2.892 -12.061 1.00 89.06 96 GLN A C 1
ATOM 753 O O . GLN A 1 96 ? 20.133 -3.104 -12.739 1.00 89.06 96 GLN A O 1
ATOM 758 N N . GLN A 1 97 ? 18.005 -2.407 -12.576 1.00 86.44 97 GLN A N 1
ATOM 759 C CA . GLN A 1 97 ? 17.761 -2.228 -14.003 1.00 86.44 97 GLN A CA 1
ATOM 760 C C . GLN A 1 97 ? 18.534 -1.060 -14.617 1.00 86.44 97 GLN A C 1
ATOM 762 O O . GLN A 1 97 ? 18.983 -1.156 -15.754 1.00 86.44 97 GLN A O 1
ATOM 767 N N . SER A 1 98 ? 18.806 -0.004 -13.848 1.00 81.94 98 SER A N 1
ATOM 768 C CA . SER A 1 98 ? 19.672 1.104 -14.281 1.00 81.94 98 SER A CA 1
ATOM 769 C C . SER A 1 98 ? 21.104 0.673 -14.636 1.00 81.94 98 SER A C 1
ATOM 771 O O . SER A 1 98 ? 21.810 1.387 -15.346 1.00 81.94 98 SER A O 1
ATOM 773 N N . LYS A 1 99 ? 21.539 -0.498 -14.150 1.00 83.19 99 LYS A N 1
ATOM 774 C CA . LYS A 1 99 ? 22.860 -1.076 -14.431 1.00 83.19 99 LYS A CA 1
ATOM 775 C C . LYS A 1 99 ? 22.875 -1.919 -15.709 1.00 83.19 99 LYS A C 1
ATOM 777 O O . LYS A 1 99 ? 23.958 -2.273 -16.170 1.00 83.19 99 LYS A O 1
ATOM 782 N N . ASP A 1 100 ? 21.708 -2.242 -16.266 1.00 80.44 100 ASP A N 1
ATOM 783 C CA . ASP A 1 100 ? 21.569 -3.001 -17.505 1.00 80.44 100 ASP A CA 1
ATOM 784 C C . ASP A 1 100 ? 21.307 -2.042 -18.686 1.00 80.44 100 ASP A C 1
ATOM 786 O O . ASP A 1 100 ? 20.266 -1.384 -18.736 1.00 80.44 100 ASP A O 1
ATOM 790 N N . PRO A 1 101 ? 22.219 -1.943 -19.671 1.00 68.94 101 PRO A N 1
ATOM 791 C CA . PRO A 1 101 ? 22.047 -1.057 -20.823 1.00 68.94 101 PRO A CA 1
ATOM 792 C C . PRO A 1 101 ? 20.892 -1.458 -21.758 1.00 68.94 101 PRO A C 1
ATOM 794 O O . PRO A 1 101 ? 20.539 -0.673 -22.636 1.00 68.94 101 PRO A O 1
ATOM 797 N N . ASN A 1 102 ? 20.303 -2.648 -21.591 1.00 71.62 102 ASN A N 1
ATOM 798 C CA . ASN A 1 102 ? 19.171 -3.132 -22.392 1.00 71.62 102 ASN A CA 1
ATOM 799 C C . ASN A 1 102 ? 17.831 -3.052 -21.648 1.00 71.62 102 ASN A C 1
ATOM 801 O O . ASN A 1 102 ? 16.849 -3.662 -22.081 1.00 71.62 102 ASN A O 1
ATOM 805 N N . CYS A 1 103 ? 17.791 -2.371 -20.501 1.00 66.25 103 CYS A N 1
ATOM 806 C CA . CYS A 1 103 ? 16.675 -2.531 -19.591 1.00 66.25 103 CYS A CA 1
ATOM 807 C C . CYS A 1 103 ? 15.365 -1.871 -20.039 1.00 66.25 103 CYS A C 1
ATOM 809 O O . CYS A 1 103 ? 15.324 -0.953 -20.857 1.00 66.25 103 CYS A O 1
ATOM 811 N N . THR A 1 104 ? 14.287 -2.402 -19.465 1.00 63.56 104 THR A N 1
ATOM 812 C CA . THR A 1 104 ? 12.865 -2.156 -19.717 1.00 63.56 104 THR A CA 1
ATOM 813 C C . THR A 1 104 ? 12.478 -0.684 -19.893 1.00 63.56 104 THR A C 1
ATOM 815 O O . THR A 1 104 ? 13.082 0.221 -19.325 1.00 63.56 104 THR A O 1
ATOM 818 N N . SER A 1 105 ? 11.390 -0.453 -20.639 1.00 72.56 105 SER A N 1
ATOM 819 C CA . SER A 1 105 ? 10.798 0.871 -20.862 1.00 72.56 105 SER A CA 1
ATOM 820 C C . SER A 1 105 ? 10.592 1.644 -19.552 1.00 72.56 105 SER A C 1
ATOM 822 O O . SER A 1 105 ? 9.787 1.241 -18.710 1.00 72.56 105 SER A O 1
ATOM 824 N N . LEU A 1 106 ? 11.256 2.801 -19.428 1.00 81.12 106 LEU A N 1
ATOM 825 C CA . LEU A 1 106 ? 11.075 3.773 -18.339 1.00 81.12 106 LEU A CA 1
ATOM 826 C C . LEU A 1 106 ? 9.599 4.128 -18.088 1.00 81.12 106 LEU A C 1
ATOM 828 O O . LEU A 1 106 ? 9.239 4.497 -16.972 1.00 81.12 106 LEU A O 1
ATOM 832 N N . ALA A 1 107 ? 8.736 3.978 -19.099 1.00 85.50 107 ALA A N 1
ATOM 833 C CA . ALA A 1 107 ? 7.304 4.216 -18.973 1.00 85.50 107 ALA A CA 1
ATOM 834 C C . ALA A 1 107 ? 6.628 3.284 -17.950 1.00 85.50 107 ALA A C 1
ATOM 836 O O . ALA A 1 107 ? 5.780 3.744 -17.194 1.00 85.50 107 ALA A O 1
ATOM 837 N N . HIS A 1 108 ? 7.025 2.006 -17.868 1.00 88.56 108 HIS A N 1
ATOM 838 C CA . HIS A 1 108 ? 6.430 1.070 -16.902 1.00 88.56 108 HIS A CA 1
ATOM 839 C C . HIS A 1 108 ? 6.831 1.401 -15.462 1.00 88.56 108 HIS A C 1
ATOM 841 O O . HIS A 1 108 ? 6.011 1.310 -14.553 1.00 88.56 108 HIS A O 1
ATOM 847 N N . HIS A 1 109 ? 8.080 1.829 -15.248 1.00 91.12 109 HIS A N 1
ATOM 848 C CA . HIS A 1 109 ? 8.523 2.290 -13.931 1.00 91.12 109 HIS A CA 1
ATOM 849 C C . HIS A 1 109 ? 7.800 3.557 -13.513 1.00 91.12 109 HIS A C 1
ATOM 851 O O . HIS A 1 109 ? 7.391 3.670 -12.364 1.00 91.12 109 HIS A O 1
ATOM 857 N N . ARG A 1 110 ? 7.611 4.486 -14.451 1.00 90.06 110 ARG A N 1
ATOM 858 C CA . ARG A 1 110 ? 6.877 5.715 -14.187 1.00 90.06 110 ARG A CA 1
ATOM 859 C C . ARG A 1 110 ? 5.433 5.437 -13.765 1.00 90.06 110 ARG A C 1
ATOM 861 O O . ARG A 1 110 ? 5.040 5.920 -12.712 1.00 90.06 110 ARG A O 1
ATOM 868 N N . ASP A 1 111 ? 4.685 4.635 -14.525 1.00 92.06 111 ASP A N 1
ATOM 869 C CA . ASP A 1 111 ? 3.284 4.322 -14.191 1.00 92.06 111 ASP A CA 1
ATOM 870 C C . ASP A 1 111 ? 3.166 3.621 -12.824 1.00 92.06 111 ASP A C 1
ATOM 872 O O . ASP A 1 111 ? 2.336 4.003 -11.999 1.00 92.06 111 ASP A O 1
ATOM 876 N N . ALA A 1 112 ? 4.041 2.655 -12.526 1.00 93.81 112 ALA A N 1
ATOM 877 C CA . ALA A 1 112 ? 4.045 1.998 -11.219 1.00 93.81 112 ALA A CA 1
ATOM 878 C C . ALA A 1 112 ? 4.388 2.968 -10.066 1.00 93.81 112 ALA A C 1
ATOM 880 O O . ALA A 1 112 ? 3.734 2.930 -9.022 1.00 93.81 112 ALA A O 1
ATOM 881 N N . LEU A 1 113 ? 5.348 3.884 -10.258 1.00 92.69 113 LEU A N 1
ATOM 882 C CA . LEU A 1 113 ? 5.683 4.911 -9.263 1.00 92.69 113 LEU A CA 1
ATOM 883 C C . LEU A 1 113 ? 4.532 5.898 -9.041 1.00 92.69 113 LEU A C 1
ATOM 885 O O . LEU A 1 113 ? 4.251 6.243 -7.896 1.00 92.69 113 LEU A O 1
ATOM 889 N N . GLU A 1 114 ? 3.852 6.336 -10.103 1.00 93.31 114 GLU A N 1
ATOM 890 C CA . GLU A 1 114 ? 2.695 7.237 -10.003 1.00 93.31 114 GLU A CA 1
ATOM 891 C C . GLU A 1 114 ? 1.562 6.585 -9.190 1.00 93.31 114 GLU A C 1
ATOM 893 O O . GLU A 1 114 ? 0.978 7.224 -8.310 1.00 93.31 114 GLU A O 1
ATOM 898 N N . ARG A 1 115 ? 1.316 5.285 -9.398 1.00 94.94 115 ARG A N 1
ATOM 899 C CA . ARG A 1 115 ? 0.327 4.506 -8.632 1.00 94.94 115 ARG A CA 1
ATOM 900 C C . ARG A 1 115 ? 0.709 4.334 -7.170 1.00 94.94 115 ARG A C 1
ATOM 902 O O . ARG A 1 115 ? -0.134 4.543 -6.297 1.00 94.94 115 ARG A O 1
ATOM 909 N N . PHE A 1 116 ? 1.961 3.978 -6.885 1.00 95.56 116 PHE A N 1
ATOM 910 C CA . PHE A 1 116 ? 2.438 3.878 -5.506 1.00 95.56 116 PHE A CA 1
ATOM 911 C C . PHE A 1 116 ? 2.392 5.229 -4.788 1.00 95.56 116 PHE A C 1
ATOM 913 O O . PHE A 1 116 ? 1.930 5.292 -3.650 1.00 95.56 116 PHE A O 1
ATOM 920 N N . ALA A 1 117 ? 2.814 6.310 -5.449 1.00 92.81 117 ALA A N 1
ATOM 921 C CA . ALA A 1 117 ? 2.774 7.658 -4.892 1.00 92.81 117 ALA A CA 1
ATOM 922 C C . ALA A 1 117 ? 1.339 8.094 -4.573 1.00 92.81 117 ALA A C 1
ATOM 924 O O . ALA A 1 117 ? 1.085 8.617 -3.488 1.00 92.81 117 ALA A O 1
ATOM 925 N N . PHE A 1 118 ? 0.393 7.822 -5.476 1.00 94.06 118 PHE A N 1
ATOM 926 C CA . PHE A 1 118 ? -1.026 8.070 -5.239 1.00 94.06 118 PHE A CA 1
ATOM 927 C C . PHE A 1 118 ? -1.552 7.294 -4.021 1.00 94.06 118 PHE A C 1
ATOM 929 O O . PHE A 1 118 ? -2.138 7.894 -3.118 1.00 94.06 118 PHE A O 1
ATOM 936 N N . LEU A 1 119 ? -1.304 5.980 -3.956 1.00 95.50 119 LEU A N 1
ATOM 937 C CA . LEU A 1 119 ? -1.738 5.139 -2.833 1.00 95.50 119 LEU A CA 1
ATOM 938 C C . LEU A 1 119 ? -1.132 5.606 -1.507 1.00 95.50 119 LEU A C 1
ATOM 940 O O . LEU A 1 119 ? -1.826 5.636 -0.492 1.00 95.50 119 LEU A O 1
ATOM 944 N N . LEU A 1 120 ? 0.142 5.999 -1.514 1.00 94.38 120 LEU A N 1
ATOM 945 C CA . LEU A 1 120 ? 0.842 6.463 -0.323 1.00 94.38 120 LEU A CA 1
ATOM 946 C C . LEU A 1 120 ? 0.322 7.820 0.155 1.00 94.38 120 LEU A C 1
ATOM 948 O O . LEU A 1 120 ? 0.071 7.996 1.346 1.00 94.38 120 LEU A O 1
ATOM 952 N N . GLN A 1 121 ? 0.096 8.756 -0.768 1.00 92.38 121 GLN A N 1
ATOM 953 C CA . GLN A 1 121 ? -0.512 10.049 -0.456 1.00 92.38 121 GLN A CA 1
ATOM 954 C C . GLN A 1 121 ? -1.921 9.875 0.122 1.00 92.38 121 GLN A C 1
ATOM 956 O O . GLN A 1 121 ? -2.277 10.522 1.114 1.00 92.38 121 GLN A O 1
ATOM 961 N N . TRP A 1 122 ? -2.725 8.990 -0.470 1.00 94.06 122 TRP A N 1
ATOM 962 C CA . TRP A 1 122 ? -4.065 8.715 0.030 1.00 94.06 122 TRP A CA 1
ATOM 963 C C . TRP A 1 122 ? -4.019 8.035 1.404 1.00 94.06 122 TRP A C 1
ATOM 965 O O . TRP A 1 122 ? -4.723 8.485 2.309 1.00 94.06 122 TRP A O 1
ATOM 975 N N . LEU A 1 123 ? -3.124 7.057 1.609 1.00 94.06 123 LEU A N 1
ATOM 976 C CA . LEU A 1 123 ? -2.888 6.418 2.908 1.00 94.06 123 LEU A CA 1
ATOM 977 C C . LEU A 1 123 ? -2.555 7.452 3.986 1.00 94.06 123 LEU A C 1
ATOM 979 O O . LEU A 1 123 ? -3.186 7.449 5.038 1.00 94.06 123 LEU A O 1
ATOM 983 N N . VAL A 1 124 ? -1.597 8.347 3.726 1.00 92.12 124 VAL A N 1
ATOM 984 C CA . VAL A 1 124 ? -1.228 9.426 4.658 1.00 92.12 124 VAL A CA 1
ATOM 985 C C . VAL A 1 124 ? -2.443 10.297 4.981 1.00 92.12 124 VAL A C 1
ATOM 987 O O . VAL A 1 124 ? -2.701 10.573 6.150 1.00 92.12 124 VAL A O 1
ATOM 990 N N . SER A 1 125 ? -3.237 10.659 3.972 1.00 91.50 125 SER A N 1
ATOM 991 C CA . SER A 1 125 ? -4.423 11.506 4.154 1.00 91.50 125 SER A CA 1
ATOM 992 C C . SER A 1 125 ? -5.476 10.846 5.058 1.00 91.50 125 SER A C 1
ATOM 994 O O . SER A 1 125 ? -5.967 11.468 6.004 1.00 91.50 125 SER A O 1
ATOM 996 N N . VAL A 1 126 ? -5.808 9.568 4.822 1.00 92.44 126 VAL A N 1
ATOM 997 C CA . VAL A 1 126 ? -6.788 8.839 5.655 1.00 92.44 126 VAL A CA 1
ATOM 998 C C . VAL A 1 126 ? -6.238 8.511 7.044 1.00 92.44 126 VAL A C 1
ATOM 1000 O O . VAL A 1 126 ? -6.990 8.497 8.021 1.00 92.44 126 VAL A O 1
ATOM 1003 N N . ALA A 1 127 ? -4.929 8.288 7.153 1.00 91.69 127 ALA A N 1
ATOM 1004 C CA . ALA A 1 127 ? -4.231 8.042 8.405 1.00 91.69 127 ALA A CA 1
ATOM 1005 C C . ALA A 1 127 ? -4.244 9.277 9.322 1.00 91.69 127 ALA A C 1
ATOM 1007 O O . ALA A 1 127 ? -4.608 9.173 10.497 1.00 91.69 127 ALA A O 1
ATOM 1008 N N . GLU A 1 128 ? -3.928 10.455 8.779 1.00 91.06 128 GLU A N 1
ATOM 1009 C CA . GLU A 1 128 ? -3.984 11.729 9.504 1.00 91.06 128 GLU A CA 1
ATOM 1010 C C . GLU A 1 128 ? -5.412 12.084 9.933 1.00 91.06 128 GLU A C 1
ATOM 1012 O O . GLU A 1 128 ? -5.629 12.520 11.070 1.00 91.06 128 GLU A O 1
ATOM 1017 N N . ALA A 1 129 ? -6.400 11.845 9.064 1.00 90.12 129 ALA A N 1
ATOM 1018 C CA . ALA A 1 129 ? -7.809 12.036 9.399 1.00 90.12 129 ALA A CA 1
ATOM 1019 C C . ALA A 1 129 ? -8.253 11.112 10.547 1.00 90.12 129 ALA A C 1
ATOM 1021 O O . ALA A 1 129 ? -8.888 11.568 11.504 1.00 90.12 129 ALA A O 1
ATOM 1022 N N . ARG A 1 130 ? -7.870 9.827 10.498 1.00 88.88 130 ARG A N 1
ATOM 1023 C CA . ARG A 1 130 ? -8.164 8.853 11.559 1.00 88.88 130 ARG A CA 1
ATOM 1024 C C . ARG A 1 130 ? -7.551 9.264 12.895 1.00 88.88 130 ARG A C 1
ATOM 1026 O O . ARG A 1 130 ? -8.222 9.183 13.922 1.00 88.88 130 ARG A O 1
ATOM 1033 N N . GLU A 1 131 ? -6.295 9.699 12.896 1.00 87.38 131 GLU A N 1
ATOM 1034 C CA . GLU A 1 131 ? -5.610 10.108 14.125 1.00 87.38 131 GLU A CA 1
ATOM 1035 C C . GLU A 1 131 ? -6.200 11.401 14.707 1.00 87.38 131 GLU A C 1
ATOM 1037 O O . GLU A 1 131 ? -6.387 11.527 15.919 1.00 87.38 131 GLU A O 1
ATOM 1042 N N . SER A 1 132 ? -6.585 12.344 13.844 1.00 86.25 132 SER A N 1
ATOM 1043 C CA . SER A 1 132 ? -7.273 13.574 14.254 1.00 86.25 132 SER A CA 1
ATOM 1044 C C . SER A 1 132 ? -8.624 13.284 14.917 1.00 86.25 132 SER A C 1
ATOM 1046 O O . SER A 1 132 ? -8.952 13.892 15.939 1.00 86.25 132 SER A O 1
ATOM 1048 N N . ALA A 1 133 ? -9.386 12.323 14.382 1.00 84.88 133 ALA A N 1
ATOM 1049 C CA . ALA A 1 133 ? -10.668 11.905 14.947 1.00 84.88 133 ALA A CA 1
ATOM 1050 C C . ALA A 1 133 ? -10.515 11.280 16.347 1.00 84.88 133 ALA A C 1
ATOM 1052 O O . ALA A 1 133 ? -11.239 11.666 17.266 1.00 84.88 133 ALA A O 1
ATOM 1053 N N . LYS A 1 134 ? -9.523 10.399 16.548 1.00 80.31 134 LYS A N 1
ATOM 1054 C CA . LYS A 1 134 ? -9.225 9.812 17.871 1.00 80.31 134 LYS A CA 1
ATOM 1055 C C . LYS A 1 134 ? -8.886 10.880 18.915 1.00 80.31 134 LYS A C 1
ATOM 1057 O O . LYS A 1 134 ? -9.433 10.868 20.016 1.00 80.31 134 LYS A O 1
ATOM 1062 N N . ASN A 1 135 ? -8.016 11.830 18.561 1.00 76.94 135 ASN A N 1
ATOM 1063 C CA . ASN A 1 135 ? -7.622 12.915 19.463 1.00 76.94 135 ASN A CA 1
ATOM 1064 C C . ASN A 1 135 ? -8.827 13.785 19.862 1.00 76.94 135 ASN A C 1
ATOM 1066 O O . ASN A 1 135 ? -8.954 14.191 21.019 1.00 76.94 135 ASN A O 1
ATOM 1070 N N . ALA A 1 136 ? -9.750 14.042 18.929 1.00 76.75 136 ALA A N 1
ATOM 1071 C CA . ALA A 1 136 ? -10.983 14.770 19.220 1.00 76.75 136 ALA A CA 1
ATOM 1072 C C . ALA A 1 136 ? -11.903 14.008 20.196 1.00 76.75 136 ALA A C 1
ATOM 1074 O O . ALA A 1 136 ? -12.471 14.620 21.107 1.00 76.75 136 ALA A O 1
ATOM 1075 N N . GLU A 1 137 ? -12.023 12.683 20.053 1.00 75.75 137 GLU A N 1
ATOM 1076 C CA . GLU A 1 137 ? -12.789 11.833 20.976 1.00 75.75 137 GLU A CA 1
ATOM 1077 C C . GLU A 1 137 ? -12.189 11.812 22.390 1.00 75.75 137 GLU A C 1
ATOM 1079 O O . GLU A 1 137 ? -12.924 11.939 23.375 1.00 75.75 137 GLU A O 1
ATOM 1084 N N . GLU A 1 138 ? -10.861 11.729 22.513 1.00 73.81 138 GLU A N 1
ATOM 1085 C CA . GLU A 1 138 ? -10.169 11.744 23.808 1.00 73.81 138 GLU A CA 1
ATOM 1086 C C . GLU A 1 138 ? -10.340 13.090 24.538 1.00 73.81 138 GLU A C 1
ATOM 1088 O O . GLU A 1 138 ? -10.638 13.140 25.741 1.00 73.81 138 GLU A O 1
ATOM 1093 N N . VAL A 1 139 ? -10.253 14.206 23.805 1.00 72.88 139 VAL A N 1
ATOM 1094 C CA . VAL A 1 139 ? -10.521 15.551 24.344 1.00 72.88 139 VAL A CA 1
ATOM 1095 C C . VAL A 1 139 ? -11.988 15.693 24.780 1.00 72.88 139 VAL A C 1
ATOM 1097 O O . VAL A 1 139 ? -12.273 16.255 25.842 1.00 72.88 139 VAL A O 1
ATOM 1100 N N . ALA A 1 140 ? -12.938 15.136 24.022 1.00 70.19 140 ALA A N 1
ATOM 1101 C CA . ALA A 1 140 ? -14.357 15.152 24.387 1.00 70.19 140 ALA A CA 1
ATOM 1102 C C . ALA A 1 140 ? -14.665 14.286 25.628 1.00 70.19 140 ALA A C 1
ATOM 1104 O O . ALA A 1 140 ? -15.494 14.667 26.466 1.00 70.19 140 ALA A O 1
ATOM 1105 N N . ALA A 1 141 ? -13.986 13.144 25.779 1.00 66.44 141 ALA A N 1
ATOM 1106 C CA . ALA A 1 141 ? -14.122 12.258 26.933 1.00 66.44 141 ALA A CA 1
ATOM 1107 C C . ALA A 1 141 ? -13.550 12.887 28.215 1.00 66.44 141 ALA A C 1
ATOM 1109 O O . ALA A 1 141 ? -14.182 12.830 29.273 1.00 66.44 141 ALA A O 1
ATOM 1110 N N . THR A 1 142 ? -12.397 13.554 28.121 1.00 60.09 142 THR A N 1
ATOM 1111 C CA . THR A 1 142 ? -11.747 14.234 29.257 1.00 60.09 142 THR A CA 1
ATOM 1112 C C . THR A 1 142 ? -12.440 15.549 29.641 1.00 60.09 142 THR A C 1
ATOM 1114 O O . THR A 1 142 ? -12.546 15.868 30.830 1.00 60.09 142 THR A O 1
ATOM 1117 N N . GLY A 1 143 ? -13.024 16.268 28.674 1.00 55.41 143 GLY A N 1
ATOM 1118 C CA . GLY A 1 143 ? -13.814 17.487 28.900 1.00 55.41 143 GLY A CA 1
ATOM 1119 C C . GLY A 1 143 ? -15.138 17.272 29.653 1.00 55.41 143 GLY A C 1
ATOM 1120 O O . GLY A 1 143 ? -15.653 18.201 30.279 1.00 55.41 143 GLY A O 1
ATOM 1121 N N . ARG A 1 144 ? -15.675 16.042 29.671 1.00 52.50 144 ARG A N 1
ATOM 1122 C CA . ARG A 1 144 ? -16.903 15.682 30.411 1.00 52.50 144 ARG A CA 1
ATOM 1123 C C . ARG A 1 144 ? -16.679 15.337 31.892 1.00 52.50 144 ARG A C 1
ATOM 1125 O O . ARG A 1 144 ? -17.654 15.172 32.621 1.00 52.50 144 ARG A O 1
ATOM 1132 N N . VAL A 1 145 ? -15.437 15.301 32.389 1.00 48.38 145 VAL A N 1
ATOM 1133 C CA . VAL A 1 145 ? -15.118 14.875 33.775 1.00 48.38 145 VAL A CA 1
ATOM 1134 C C . VAL A 1 145 ? -15.176 16.023 34.806 1.00 48.38 145 VAL A C 1
ATOM 1136 O O . VAL A 1 145 ? -14.759 15.877 35.954 1.00 48.38 145 VAL A O 1
ATOM 1139 N N . LYS A 1 146 ? -15.775 17.178 34.480 1.00 48.94 146 LYS A N 1
ATOM 1140 C CA . LYS A 1 146 ? -15.944 18.284 35.443 1.00 48.94 146 LYS A CA 1
ATOM 1141 C C . LYS A 1 146 ? -17.384 18.424 35.946 1.00 48.94 146 LYS A C 1
ATOM 1143 O O . LYS A 1 146 ? -18.043 19.413 35.654 1.00 48.94 146 LYS A O 1
ATOM 1148 N N . ARG A 1 147 ? -17.844 17.442 36.740 1.00 45.56 147 ARG A N 1
ATOM 1149 C CA . ARG A 1 147 ? -18.750 17.584 37.915 1.00 45.56 147 ARG A CA 1
ATOM 1150 C C . ARG A 1 147 ? -19.183 16.200 38.424 1.00 45.56 147 ARG A C 1
ATOM 1152 O O . ARG A 1 147 ? -20.187 15.664 37.980 1.00 45.56 147 ARG A O 1
ATOM 1159 N N . GLY A 1 148 ? -18.463 15.638 39.397 1.00 40.81 148 GLY A N 1
ATOM 1160 C CA . GLY A 1 148 ? -18.936 14.428 40.082 1.00 40.81 148 GLY A CA 1
ATOM 1161 C C . GLY A 1 148 ? -17.874 13.656 40.857 1.00 40.81 148 GLY A C 1
ATOM 1162 O O . GLY A 1 148 ? -17.307 12.693 40.371 1.00 40.81 148 GLY A O 1
ATOM 1163 N N . ARG A 1 149 ? -17.624 14.104 42.085 1.00 44.97 149 ARG A N 1
ATOM 1164 C CA . ARG A 1 149 ? -17.026 13.399 43.230 1.00 44.97 149 ARG A CA 1
ATOM 1165 C C . ARG A 1 149 ? -17.127 11.851 43.196 1.00 44.97 149 ARG A C 1
ATOM 1167 O O . ARG A 1 149 ? -18.227 11.322 43.279 1.00 44.97 149 ARG A O 1
ATOM 1174 N N . GLY A 1 150 ? -15.980 11.160 43.290 1.00 40.94 150 GLY A N 1
ATOM 1175 C CA . GLY A 1 150 ? -15.866 9.872 44.002 1.00 40.94 150 GLY A CA 1
ATOM 1176 C C . GLY A 1 150 ? -15.342 8.642 43.237 1.00 40.94 150 GLY A C 1
ATOM 1177 O O . GLY A 1 150 ? -16.089 7.980 42.539 1.00 40.94 150 GLY A O 1
ATOM 1178 N N . THR A 1 151 ? -14.109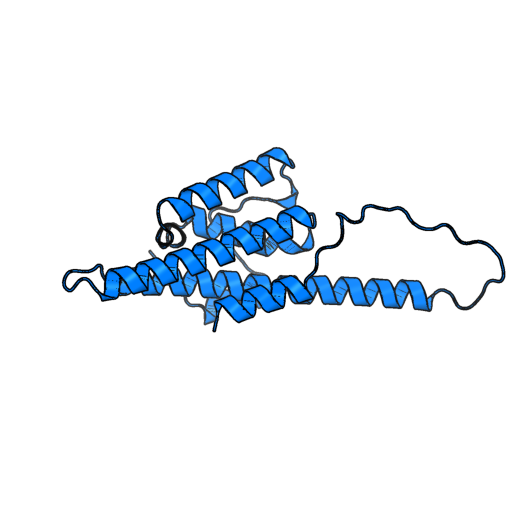 8.249 43.581 1.00 40.28 151 THR A N 1
ATOM 1179 C CA . THR A 1 151 ? -13.688 6.859 43.873 1.00 40.28 151 THR A CA 1
ATOM 1180 C C . THR A 1 151 ? -13.400 5.855 42.733 1.00 40.28 151 THR A C 1
ATOM 1182 O O . THR A 1 151 ? -14.285 5.358 42.054 1.00 40.28 151 THR A O 1
ATOM 1185 N N . ARG A 1 152 ? -12.131 5.402 42.766 1.00 39.44 152 ARG A N 1
ATOM 1186 C CA . ARG A 1 152 ? -11.508 4.142 42.296 1.00 39.44 152 ARG A CA 1
ATOM 1187 C C . ARG A 1 152 ? -11.195 3.954 40.806 1.00 39.44 152 ARG A C 1
ATOM 1189 O O . ARG A 1 152 ? -12.043 3.685 39.970 1.00 39.44 152 ARG A O 1
ATOM 1196 N N . LYS A 1 153 ? -9.874 3.922 40.586 1.00 52.38 153 LYS A N 1
ATOM 1197 C CA . LYS A 1 153 ? -9.139 3.209 39.540 1.00 52.38 153 LYS A CA 1
ATOM 1198 C C . LYS A 1 153 ? -9.815 1.883 39.173 1.00 52.38 153 LYS A C 1
ATOM 1200 O O . LYS A 1 153 ? -9.928 0.996 40.020 1.00 52.38 153 LYS A O 1
ATOM 1205 N N . LYS A 1 154 ? -10.119 1.716 37.891 1.00 37.81 154 LYS A N 1
ATOM 1206 C CA . LYS A 1 154 ? -10.042 0.420 37.222 1.00 37.81 154 LYS A CA 1
ATOM 1207 C C . LYS A 1 154 ? -9.051 0.622 36.085 1.00 37.81 154 LYS A C 1
ATOM 1209 O O . LYS A 1 154 ? -9.328 1.375 35.160 1.00 37.81 154 LYS A O 1
ATOM 1214 N N . ALA A 1 155 ? -7.854 0.061 36.243 1.00 44.81 155 ALA A N 1
ATOM 1215 C CA . ALA A 1 155 ? -6.917 -0.061 35.142 1.00 44.81 155 ALA A CA 1
ATOM 1216 C C . ALA A 1 155 ? -7.645 -0.834 34.040 1.00 44.81 155 ALA A C 1
ATOM 1218 O O . ALA A 1 155 ? -8.108 -1.951 34.279 1.00 44.81 155 ALA A O 1
ATOM 1219 N N . ALA A 1 156 ? -7.826 -0.200 32.887 1.00 43.25 156 ALA A N 1
ATOM 1220 C CA . ALA A 1 156 ? -8.234 -0.896 31.687 1.00 43.25 156 ALA A CA 1
ATOM 1221 C C . ALA A 1 156 ? -7.020 -1.708 31.227 1.00 43.25 156 ALA A C 1
ATOM 1223 O O . ALA A 1 156 ? -6.156 -1.216 30.514 1.00 43.25 156 ALA A O 1
ATOM 1224 N N . THR A 1 157 ? -6.923 -2.946 31.703 1.00 45.44 157 THR A N 1
ATOM 1225 C CA . THR A 1 157 ? -6.270 -4.023 30.961 1.00 45.44 157 THR A CA 1
ATOM 1226 C C . THR A 1 157 ? -7.175 -4.331 29.767 1.00 45.44 157 THR A C 1
ATOM 1228 O O . THR A 1 157 ? -8.018 -5.221 29.825 1.00 45.44 157 THR A O 1
ATOM 1231 N N . GLY A 1 158 ? -7.086 -3.494 28.737 1.00 39.88 158 GLY A N 1
ATOM 1232 C CA . GLY A 1 158 ? -7.597 -3.754 27.395 1.00 39.88 158 GLY A CA 1
ATOM 1233 C C . GLY A 1 158 ? -6.390 -3.770 26.468 1.00 39.88 158 GLY A C 1
ATOM 1234 O O . GLY A 1 158 ? -5.539 -2.898 26.604 1.00 39.88 158 GLY A O 1
ATOM 1235 N N . ASP A 1 159 ? -6.292 -4.819 25.656 1.00 41.56 159 ASP A N 1
ATOM 1236 C CA . ASP A 1 159 ? -5.200 -5.175 24.746 1.00 41.56 159 ASP A CA 1
ATOM 1237 C C . ASP A 1 159 ? -4.176 -4.076 24.433 1.00 41.56 159 ASP A C 1
ATOM 1239 O O . ASP A 1 159 ? -4.467 -3.080 23.776 1.00 41.56 159 ASP A O 1
ATOM 1243 N N . ALA A 1 160 ? -2.921 -4.330 24.807 1.00 45.81 160 ALA A N 1
ATOM 1244 C CA . ALA A 1 160 ? -1.776 -3.580 24.293 1.00 45.81 160 ALA A CA 1
ATOM 1245 C C . ALA A 1 160 ? -1.583 -3.770 22.770 1.00 45.81 160 ALA A C 1
ATOM 1247 O O . ALA A 1 160 ? -0.754 -3.086 22.178 1.00 45.81 160 ALA A O 1
ATOM 1248 N N . ASP A 1 161 ? -2.348 -4.675 22.151 1.00 46.31 161 ASP A N 1
ATOM 1249 C CA . ASP A 1 161 ? -2.299 -5.023 20.727 1.00 46.31 161 ASP A CA 1
ATOM 1250 C C . ASP A 1 161 ? -3.286 -4.208 19.858 1.00 46.31 161 ASP A C 1
ATOM 1252 O O . ASP A 1 161 ? -3.299 -4.327 18.634 1.00 46.31 161 ASP A O 1
ATOM 1256 N N . ASP A 1 162 ? -4.110 -3.349 20.475 1.00 57.47 162 ASP A N 1
ATOM 1257 C CA . ASP A 1 162 ? -5.177 -2.598 19.787 1.00 57.47 162 ASP A CA 1
ATOM 1258 C C . ASP A 1 162 ? -4.810 -1.122 19.517 1.00 57.47 162 ASP A C 1
ATOM 1260 O O . ASP A 1 162 ? -5.647 -0.303 19.128 1.00 57.47 162 ASP A O 1
ATOM 1264 N N . HIS A 1 163 ? -3.541 -0.747 19.712 1.00 66.19 163 HIS A N 1
ATOM 1265 C CA . HIS A 1 163 ? -3.064 0.604 19.422 1.00 66.19 163 HIS A CA 1
ATOM 1266 C C . HIS A 1 163 ? -2.367 0.664 18.059 1.00 66.19 163 HIS A C 1
ATOM 1268 O O . HIS A 1 163 ? -1.246 0.194 17.883 1.00 66.19 163 HIS A O 1
ATOM 1274 N N . TRP A 1 164 ? -3.034 1.273 17.078 1.00 79.94 164 TRP A N 1
ATOM 1275 C CA . TRP A 1 164 ? -2.398 1.651 15.816 1.00 79.94 164 TRP A CA 1
ATOM 1276 C C . TRP A 1 164 ? -1.549 2.918 16.021 1.00 79.94 164 TRP A C 1
ATOM 1278 O O . TRP A 1 164 ? -2.112 3.989 16.264 1.00 79.94 164 TRP A O 1
ATOM 1288 N N . ASP A 1 165 ? -0.222 2.770 15.930 1.00 84.56 165 ASP A N 1
ATOM 1289 C CA . ASP A 1 165 ? 0.793 3.821 16.116 1.00 84.56 165 ASP A CA 1
ATOM 1290 C C . ASP A 1 165 ? 1.052 4.588 14.808 1.00 84.56 165 ASP A C 1
ATOM 1292 O O . ASP A 1 165 ? 1.927 4.240 14.005 1.00 84.56 165 ASP A O 1
ATOM 1296 N N . TRP A 1 166 ? 0.276 5.654 14.589 1.00 87.81 166 TRP A N 1
ATOM 1297 C CA . TRP A 1 166 ? 0.484 6.531 13.438 1.00 87.81 166 TRP A CA 1
ATOM 1298 C C . TRP A 1 166 ? 1.838 7.261 13.463 1.00 87.81 166 TRP A C 1
ATOM 1300 O O . TRP A 1 166 ? 2.504 7.258 12.429 1.00 87.81 166 TRP A O 1
ATOM 1310 N N . PRO A 1 167 ? 2.311 7.859 14.579 1.00 86.25 167 PRO A N 1
ATOM 1311 C CA . PRO A 1 167 ? 3.623 8.510 14.619 1.00 86.25 167 PRO A CA 1
ATOM 1312 C C . PRO A 1 167 ? 4.781 7.623 14.140 1.00 86.25 167 PRO A C 1
ATOM 1314 O O . PRO A 1 167 ? 5.579 8.063 13.305 1.00 86.25 167 PRO A O 1
ATOM 1317 N N . GLY A 1 168 ? 4.854 6.375 14.619 1.00 86.44 168 GLY A N 1
ATOM 1318 C CA . GLY A 1 168 ? 5.868 5.414 14.182 1.00 86.44 168 GLY A CA 1
ATOM 1319 C C . GLY A 1 168 ? 5.723 5.041 12.705 1.00 86.44 168 GLY A C 1
ATOM 1320 O O . GLY A 1 168 ? 6.703 5.032 11.955 1.00 86.44 168 GLY A O 1
ATOM 1321 N N . GLN A 1 169 ? 4.494 4.796 12.244 1.00 86.56 169 GLN A N 1
ATOM 1322 C CA . GLN A 1 169 ? 4.232 4.455 10.845 1.00 86.56 169 GLN A CA 1
ATOM 1323 C C . GLN A 1 169 ? 4.498 5.618 9.876 1.00 86.56 169 GLN A C 1
ATOM 1325 O O . GLN A 1 169 ? 5.027 5.400 8.782 1.00 86.56 169 GLN A O 1
ATOM 1330 N N . ARG A 1 170 ? 4.200 6.853 10.285 1.00 87.62 170 ARG A N 1
ATOM 1331 C CA . ARG A 1 170 ? 4.489 8.076 9.532 1.00 87.62 170 ARG A CA 1
ATOM 1332 C C . ARG A 1 170 ? 5.987 8.262 9.342 1.00 87.62 170 ARG A C 1
ATOM 1334 O O . ARG A 1 170 ? 6.410 8.581 8.237 1.00 87.62 170 ARG A O 1
ATOM 1341 N N . LEU A 1 171 ? 6.793 8.026 10.380 1.00 87.44 171 LEU A N 1
ATOM 1342 C CA . LEU A 1 171 ? 8.250 8.102 10.258 1.00 87.44 171 LEU A CA 1
ATOM 1343 C C . LEU A 1 171 ? 8.777 7.091 9.231 1.00 87.44 171 LEU A C 1
ATOM 1345 O O . LEU A 1 171 ? 9.488 7.489 8.317 1.00 87.44 171 LEU A O 1
ATOM 1349 N N . ARG A 1 172 ? 8.345 5.823 9.312 1.00 86.25 172 ARG A N 1
ATOM 1350 C CA . ARG A 1 172 ? 8.722 4.791 8.325 1.00 86.25 172 ARG A CA 1
ATOM 1351 C C . ARG A 1 172 ? 8.330 5.179 6.901 1.00 86.25 172 ARG A C 1
ATOM 1353 O O . ARG A 1 172 ? 9.108 4.988 5.977 1.00 86.25 172 ARG A O 1
ATOM 1360 N N . THR A 1 173 ? 7.140 5.754 6.744 1.00 85.75 173 THR A N 1
ATOM 1361 C CA . THR A 1 173 ? 6.649 6.242 5.450 1.00 85.75 173 THR A CA 1
ATOM 1362 C C . THR A 1 173 ? 7.552 7.336 4.881 1.00 85.75 173 THR A C 1
ATOM 1364 O O . THR A 1 173 ? 7.919 7.284 3.711 1.00 85.75 173 THR A O 1
ATOM 1367 N N . LEU A 1 174 ? 7.940 8.309 5.710 1.00 87.75 174 LEU A N 1
ATOM 1368 C CA . LEU A 1 174 ? 8.833 9.395 5.304 1.00 87.75 174 LEU A CA 1
ATOM 1369 C C . LEU A 1 174 ? 10.253 8.898 5.002 1.00 87.75 174 LEU A C 1
ATOM 1371 O O . LEU A 1 174 ? 10.877 9.400 4.072 1.00 87.75 174 LEU A O 1
ATOM 1375 N N . ASP A 1 175 ? 10.748 7.907 5.746 1.00 87.75 175 ASP A N 1
ATOM 1376 C CA . ASP A 1 175 ? 12.068 7.315 5.508 1.00 87.75 175 ASP A CA 1
ATOM 1377 C C . ASP A 1 175 ? 12.137 6.573 4.165 1.00 87.75 175 ASP A C 1
ATOM 1379 O O . ASP A 1 175 ? 13.165 6.632 3.497 1.00 87.75 175 ASP A O 1
ATOM 1383 N N . THR A 1 176 ? 11.051 5.930 3.722 1.00 83.50 176 THR A N 1
ATOM 1384 C CA . THR A 1 176 ? 10.978 5.307 2.385 1.00 83.50 176 THR A CA 1
ATOM 1385 C C . THR A 1 176 ? 11.032 6.331 1.243 1.00 83.50 176 THR A C 1
ATOM 1387 O O . THR A 1 176 ? 11.455 5.997 0.141 1.00 83.50 176 THR A O 1
ATOM 1390 N N . MET A 1 177 ? 10.631 7.582 1.486 1.00 78.19 177 MET A N 1
ATOM 1391 C CA . MET A 1 177 ? 10.662 8.654 0.480 1.00 78.19 177 MET A CA 1
ATOM 1392 C C . MET A 1 177 ? 12.002 9.406 0.407 1.00 78.19 177 MET A C 1
ATOM 1394 O O . MET A 1 177 ? 12.112 10.372 -0.352 1.00 78.19 177 MET A O 1
ATOM 1398 N N . ARG A 1 178 ? 12.981 9.041 1.236 1.00 67.81 178 ARG A N 1
ATOM 1399 C CA . ARG A 1 178 ? 14.222 9.799 1.417 1.00 67.81 178 ARG A CA 1
ATOM 1400 C C . ARG A 1 178 ? 15.324 9.387 0.447 1.00 67.81 178 ARG A C 1
ATOM 1402 O O . ARG A 1 178 ? 16.039 10.311 -0.006 1.00 67.81 178 ARG A O 1
#

Radius of gyration: 19.61 Å; chains: 1; bounding box: 42×33×66 Å

Foldseek 3Di:
DDQDDLVVQVVCVVVVNDDQPLADQLLPDDPVVLVVLLVVLQVQLVVPLLCCLPSNSLSSLVNCLVCVLVDFQVSNVSSLVSLLVSLVRLVVVVVVQVVPPPHDDPVSSVSSVSSSVSSLVSNLVVLVVSVVVVVVVVCVVVVPPPDDDDDDDDPPPDDPRRDNDSVVSVVSSVVSVD